Protein AF-A0A835LCP3-F1 (afdb_monomer_lite)

InterPro domains:
  IPR014721 Small ribosomal subunit protein uS5 domain 2-type fold, subgroup [G3DSA:3.30.230.10] (1-143)
  IPR015320 DNA topoisomerase VI, subunit B, transducer [PF09239] (5-138)
  IPR020568 Ribosomal protein uS5 domain 2-type superfamily [SSF54211] (10-140)

Structure (mmCIF, N/CA/C/O backbone):
data_AF-A0A835LCP3-F1
#
_entry.id   AF-A0A835LCP3-F1
#
loop_
_atom_site.group_PDB
_atom_site.id
_atom_site.type_symbol
_atom_site.label_atom_id
_atom_site.label_alt_id
_atom_site.label_comp_id
_atom_site.label_asym_id
_atom_site.label_entity_id
_atom_site.label_seq_id
_atom_site.pdbx_PDB_ins_code
_atom_site.Cartn_x
_atom_site.Cartn_y
_atom_site.Cartn_z
_atom_site.occupancy
_atom_site.B_iso_or_equiv
_atom_site.auth_seq_id
_atom_site.auth_comp_id
_atom_site.auth_asym_id
_atom_site.auth_atom_id
_atom_site.pdbx_PDB_model_num
ATOM 1 N N . THR A 1 1 ? 14.117 10.029 5.534 1.00 59.91 1 THR A N 1
ATOM 2 C CA . THR A 1 1 ? 14.459 9.315 4.282 1.00 59.91 1 THR A CA 1
ATOM 3 C C . THR A 1 1 ? 13.462 9.712 3.202 1.00 59.91 1 THR A C 1
ATOM 5 O O . THR A 1 1 ? 12.591 10.534 3.467 1.00 59.91 1 THR A O 1
ATOM 8 N N . SER A 1 2 ? 13.597 9.227 1.967 1.00 71.44 2 SER A N 1
ATOM 9 C CA . SER A 1 2 ? 12.604 9.475 0.909 1.00 71.44 2 SER A CA 1
ATOM 10 C C . SER A 1 2 ? 11.245 8.819 1.202 1.00 71.44 2 SER A C 1
ATOM 12 O O . SER A 1 2 ? 10.217 9.367 0.808 1.00 71.44 2 SER A O 1
ATOM 14 N N . GLU A 1 3 ? 11.229 7.728 1.974 1.00 77.44 3 GLU A N 1
ATOM 15 C CA . GLU A 1 3 ? 10.012 7.110 2.525 1.00 77.44 3 GLU A CA 1
ATOM 16 C C . GLU A 1 3 ? 9.246 8.074 3.434 1.00 77.44 3 GLU A C 1
ATOM 18 O O . GLU A 1 3 ? 8.051 8.278 3.232 1.00 77.44 3 GLU A O 1
ATOM 23 N N . ASP A 1 4 ? 9.937 8.742 4.367 1.00 79.75 4 ASP A N 1
ATOM 24 C CA . ASP A 1 4 ? 9.313 9.717 5.275 1.00 79.75 4 ASP A CA 1
ATOM 25 C C . ASP A 1 4 ? 8.619 10.847 4.509 1.00 79.75 4 ASP A C 1
ATOM 27 O O . ASP A 1 4 ? 7.531 11.285 4.883 1.00 79.75 4 ASP A O 1
ATOM 31 N N . TYR A 1 5 ? 9.228 11.306 3.409 1.00 83.69 5 TYR A N 1
ATOM 32 C CA . TYR A 1 5 ? 8.633 12.330 2.554 1.00 83.69 5 TYR A CA 1
ATOM 33 C C . TYR A 1 5 ? 7.357 11.822 1.872 1.00 83.69 5 TYR A C 1
ATOM 35 O O . TYR A 1 5 ? 6.339 12.515 1.890 1.00 83.69 5 TYR A O 1
ATOM 43 N N . LEU A 1 6 ? 7.377 10.607 1.312 1.00 84.06 6 LEU A N 1
ATOM 44 C CA . LEU A 1 6 ? 6.191 10.009 0.693 1.00 84.06 6 LEU A CA 1
ATOM 45 C C . LEU A 1 6 ? 5.066 9.821 1.721 1.00 84.06 6 LEU A C 1
ATOM 47 O O . LEU A 1 6 ? 3.926 10.215 1.466 1.00 84.06 6 LEU A O 1
ATOM 51 N N . CYS A 1 7 ? 5.396 9.302 2.905 1.00 85.44 7 CYS A N 1
ATOM 52 C CA . CYS A 1 7 ? 4.466 9.183 4.024 1.00 85.44 7 CYS A CA 1
ATOM 53 C C . CYS A 1 7 ? 3.864 10.536 4.415 1.00 85.44 7 CYS A C 1
ATOM 55 O O . CYS A 1 7 ? 2.648 10.642 4.596 1.00 85.44 7 CYS A O 1
ATOM 57 N N . GLN A 1 8 ? 4.690 11.580 4.518 1.00 86.31 8 GLN A N 1
ATOM 58 C CA . GLN A 1 8 ? 4.252 12.924 4.885 1.00 86.31 8 GLN A CA 1
ATOM 59 C C . GLN A 1 8 ? 3.291 13.512 3.848 1.00 86.31 8 GLN A C 1
ATOM 61 O O . GLN A 1 8 ? 2.229 14.012 4.218 1.00 86.31 8 GLN A O 1
ATOM 66 N N . VAL A 1 9 ? 3.627 13.418 2.559 1.00 87.00 9 VAL A N 1
ATOM 67 C CA . VAL A 1 9 ? 2.775 13.916 1.469 1.00 87.00 9 VAL A CA 1
ATOM 68 C C . VAL A 1 9 ? 1.425 13.202 1.473 1.00 87.00 9 VAL A C 1
ATOM 70 O O . VAL A 1 9 ? 0.384 13.856 1.498 1.00 87.00 9 VAL A O 1
ATOM 73 N N . LEU A 1 10 ? 1.419 11.866 1.529 1.00 87.06 10 LEU A N 1
ATOM 74 C CA . LEU A 1 10 ? 0.176 11.089 1.554 1.00 87.06 10 LEU A CA 1
ATOM 75 C C . LEU A 1 10 ? -0.672 11.395 2.795 1.00 87.06 10 LEU A C 1
ATOM 77 O O . LEU A 1 10 ? -1.897 11.494 2.700 1.00 87.06 10 LEU A O 1
ATOM 81 N N . SER A 1 11 ? -0.030 11.591 3.948 1.00 87.69 11 SER A N 1
ATOM 82 C CA . SER A 1 11 ? -0.716 11.941 5.195 1.00 87.69 11 SER A CA 1
ATOM 83 C C . SER A 1 11 ? -1.393 13.310 5.119 1.00 87.69 11 SER A C 1
ATOM 85 O O . SER A 1 11 ? -2.524 13.463 5.582 1.00 87.69 11 SER A O 1
ATOM 87 N N . LEU A 1 12 ? -0.725 14.301 4.523 1.00 87.81 12 LEU A N 1
ATOM 88 C CA . LEU A 1 12 ? -1.243 15.666 4.405 1.00 87.81 12 LEU A CA 1
ATOM 89 C C . LEU A 1 12 ? -2.387 15.766 3.393 1.00 87.81 12 LEU A C 1
ATOM 91 O O . LEU A 1 12 ? -3.430 16.346 3.709 1.00 87.81 12 LEU A O 1
ATOM 95 N N . GLU A 1 13 ? -2.198 15.180 2.212 1.00 87.69 13 GLU A N 1
ATOM 96 C CA . GLU A 1 13 ? -3.136 15.296 1.093 1.00 87.69 13 GLU A CA 1
ATOM 97 C C . GLU A 1 13 ? -4.385 14.435 1.291 1.00 87.69 13 GLU A C 1
ATOM 99 O O . GLU A 1 13 ? -5.507 14.872 1.034 1.00 87.69 13 GLU A O 1
ATOM 104 N N . LEU A 1 14 ? -4.212 13.199 1.770 1.00 87.38 14 LEU A N 1
ATOM 105 C CA . LEU A 1 14 ? -5.294 12.213 1.786 1.00 87.38 14 LEU A CA 1
ATOM 106 C C . LEU A 1 14 ? -5.905 12.020 3.179 1.00 87.38 14 LEU A C 1
ATOM 108 O O . LEU A 1 14 ? -7.047 11.569 3.286 1.00 87.38 14 LEU A O 1
ATOM 112 N N . ARG A 1 15 ?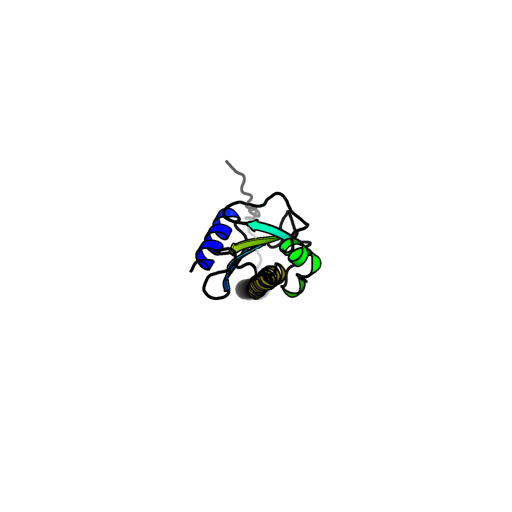 -5.165 12.358 4.243 1.00 90.19 15 ARG A N 1
ATOM 113 C CA . ARG A 1 15 ? -5.559 12.155 5.651 1.00 90.19 15 ARG A CA 1
ATOM 114 C C . ARG A 1 15 ? -6.113 10.742 5.938 1.00 90.19 15 ARG A C 1
ATOM 116 O O . ARG A 1 15 ? -7.256 10.611 6.388 1.00 90.19 15 ARG A O 1
ATOM 123 N N . PRO A 1 16 ? -5.353 9.679 5.628 1.00 92.88 16 PRO A N 1
ATOM 124 C CA . PRO A 1 16 ? -5.703 8.308 5.983 1.00 92.88 16 PRO A CA 1
ATOM 125 C C . PRO A 1 16 ? -5.540 8.027 7.474 1.00 92.88 16 PRO A C 1
ATOM 127 O O . PRO A 1 16 ? -4.926 8.799 8.206 1.00 92.88 16 PRO A O 1
ATOM 130 N N . ASP A 1 17 ? -6.088 6.892 7.912 1.00 92.69 17 ASP A N 1
ATOM 131 C CA . ASP A 1 17 ? -5.872 6.398 9.273 1.00 92.69 17 ASP A CA 1
ATOM 132 C C . ASP A 1 17 ? -4.438 5.885 9.452 1.00 92.69 17 ASP A C 1
ATOM 134 O O . ASP A 1 17 ? -3.867 6.020 10.531 1.00 92.69 17 ASP A O 1
ATOM 138 N N . ILE A 1 18 ? -3.886 5.245 8.415 1.00 93.94 18 ILE A N 1
ATOM 139 C CA . ILE A 1 18 ? -2.541 4.659 8.406 1.00 93.94 18 ILE A CA 1
ATOM 140 C C . ILE A 1 18 ? -1.903 4.921 7.038 1.00 93.94 18 ILE A C 1
ATOM 142 O O . ILE A 1 18 ? -2.570 4.789 6.005 1.00 93.94 18 ILE A O 1
ATOM 146 N N . VAL A 1 19 ? -0.612 5.259 7.040 1.00 94.56 19 VAL A N 1
ATOM 147 C CA . VAL A 1 19 ? 0.237 5.307 5.844 1.00 94.56 19 VAL A CA 1
ATOM 148 C C . VAL A 1 19 ? 1.432 4.397 6.047 1.00 94.56 19 VAL A C 1
ATOM 150 O O . VAL A 1 19 ? 2.053 4.437 7.105 1.00 94.56 19 VAL A O 1
ATOM 153 N N . THR A 1 20 ? 1.764 3.620 5.024 1.00 94.88 20 THR A N 1
ATOM 154 C CA . THR A 1 20 ? 3.043 2.915 4.925 1.00 94.88 20 THR A CA 1
ATOM 155 C C . THR A 1 20 ? 3.705 3.263 3.599 1.00 94.88 20 THR A C 1
ATOM 157 O O . THR A 1 20 ? 3.028 3.595 2.622 1.00 94.88 20 THR A O 1
ATOM 160 N N . ALA A 1 21 ? 5.032 3.250 3.567 1.00 94.00 21 ALA A N 1
ATOM 161 C CA . ALA A 1 21 ? 5.802 3.535 2.368 1.00 94.00 21 ALA A CA 1
ATOM 162 C C . ALA A 1 21 ? 7.012 2.614 2.290 1.00 94.00 21 ALA A C 1
ATOM 164 O O . ALA A 1 21 ? 7.539 2.191 3.311 1.00 94.00 21 ALA A O 1
ATOM 165 N N . PHE A 1 22 ? 7.434 2.343 1.065 1.00 92.81 22 PHE A N 1
ATOM 166 C CA . PHE A 1 22 ? 8.608 1.560 0.730 1.00 92.81 22 PHE A CA 1
ATOM 167 C C . PHE A 1 22 ? 9.367 2.290 -0.375 1.00 92.81 22 PHE A C 1
ATOM 169 O O . PHE A 1 22 ? 8.783 2.636 -1.407 1.00 92.81 22 PHE A O 1
ATOM 176 N N . ASP A 1 23 ? 10.657 2.524 -0.174 1.00 90.44 23 ASP A N 1
ATOM 177 C CA . ASP A 1 23 ? 11.558 3.079 -1.180 1.00 90.44 23 ASP A CA 1
ATOM 178 C C . ASP A 1 23 ? 12.782 2.178 -1.309 1.00 90.44 23 ASP A C 1
ATOM 180 O O . ASP A 1 23 ? 13.558 1.999 -0.368 1.00 90.44 23 ASP A O 1
ATOM 184 N N . ALA A 1 24 ? 12.967 1.610 -2.496 1.00 88.12 24 ALA A N 1
ATOM 185 C CA . ALA A 1 24 ? 14.122 0.781 -2.770 1.00 88.12 24 ALA A CA 1
ATOM 186 C C . ALA A 1 24 ? 14.677 1.006 -4.168 1.00 88.12 24 ALA A C 1
ATOM 188 O O . ALA A 1 24 ? 13.964 1.156 -5.164 1.00 88.12 24 ALA A O 1
ATOM 189 N N . ARG A 1 25 ? 16.003 0.908 -4.242 1.00 85.19 25 ARG A N 1
ATOM 190 C CA . ARG A 1 25 ? 16.748 0.857 -5.496 1.00 85.19 25 ARG A CA 1
ATOM 191 C C . ARG A 1 25 ? 17.138 -0.576 -5.805 1.00 85.19 25 ARG A C 1
ATOM 193 O O . ARG A 1 25 ? 17.519 -1.334 -4.914 1.00 85.19 25 ARG A O 1
ATOM 200 N N . HIS A 1 26 ? 17.058 -0.942 -7.074 1.00 72.75 26 HIS A N 1
ATOM 201 C CA . HIS A 1 26 ? 17.421 -2.263 -7.553 1.00 72.75 26 HIS A CA 1
ATOM 202 C C . HIS A 1 26 ? 18.653 -2.180 -8.464 1.00 72.75 26 HIS A C 1
ATOM 204 O O . HIS A 1 26 ? 18.584 -1.601 -9.545 1.00 72.75 26 HIS A O 1
ATOM 210 N N . GLY A 1 27 ? 19.767 -2.790 -8.042 1.00 69.88 27 GLY A N 1
ATOM 211 C CA . GLY A 1 27 ? 21.059 -2.712 -8.742 1.00 69.88 27 GLY A CA 1
ATOM 212 C C . GLY A 1 27 ? 21.817 -1.401 -8.485 1.00 69.88 27 GLY A C 1
ATOM 213 O O . GLY A 1 27 ? 21.523 -0.695 -7.521 1.00 69.88 27 GLY A O 1
ATOM 214 N N . ASP A 1 28 ? 22.764 -1.065 -9.365 1.00 61.69 28 ASP A N 1
ATOM 215 C CA . ASP A 1 28 ? 23.660 0.104 -9.258 1.00 61.69 28 ASP A CA 1
ATOM 216 C C . ASP A 1 28 ? 22.999 1.438 -9.688 1.00 61.69 28 ASP A C 1
ATOM 218 O O . ASP A 1 28 ? 23.644 2.301 -10.276 1.00 61.69 28 ASP A O 1
ATOM 222 N N . ASN A 1 29 ? 21.732 1.650 -9.298 1.00 63.72 29 ASN A N 1
ATOM 223 C CA . ASN A 1 29 ? 20.878 2.835 -9.535 1.00 63.72 29 ASN A CA 1
ATOM 224 C C . ASN A 1 29 ? 20.018 2.870 -10.815 1.00 63.72 29 ASN A C 1
ATOM 226 O O . ASN A 1 29 ? 19.366 3.886 -11.053 1.00 63.72 29 ASN A O 1
ATOM 230 N N . ASP A 1 30 ? 19.914 1.774 -11.565 1.00 74.25 30 ASP A N 1
ATOM 231 C CA . ASP A 1 30 ? 19.142 1.758 -12.823 1.00 74.25 30 ASP A CA 1
ATOM 232 C C . ASP A 1 30 ? 17.622 1.701 -12.615 1.00 74.25 30 ASP A C 1
ATOM 234 O O . ASP A 1 30 ? 16.863 2.051 -13.509 1.00 74.25 30 ASP A O 1
ATOM 238 N N . LEU A 1 31 ? 17.135 1.273 -11.446 1.00 79.31 31 LEU A N 1
ATOM 239 C CA . LEU A 1 31 ? 15.701 1.219 -11.156 1.00 79.31 31 LEU A CA 1
ATOM 240 C C . LEU A 1 31 ? 15.423 1.658 -9.720 1.00 79.31 31 LEU A C 1
ATOM 242 O O . LEU A 1 31 ? 15.874 1.023 -8.766 1.00 79.31 31 LEU A O 1
ATOM 246 N N . ASN A 1 32 ? 14.640 2.721 -9.575 1.00 86.19 32 ASN A N 1
ATOM 247 C CA . ASN A 1 32 ? 14.120 3.199 -8.302 1.00 86.19 32 ASN A CA 1
ATOM 248 C C . ASN A 1 32 ? 12.613 2.927 -8.218 1.00 86.19 32 ASN A C 1
ATOM 250 O O . ASN A 1 32 ? 11.868 3.244 -9.148 1.00 86.19 32 ASN A O 1
ATOM 254 N N . LEU A 1 33 ? 12.173 2.347 -7.106 1.00 87.94 33 LEU A N 1
ATOM 255 C CA . LEU A 1 33 ? 10.781 2.057 -6.818 1.00 87.94 33 LEU A CA 1
ATOM 256 C C . LEU A 1 33 ? 10.364 2.746 -5.524 1.00 87.94 33 LEU A C 1
ATOM 258 O O . LEU A 1 33 ? 10.916 2.479 -4.464 1.00 87.94 33 LEU A O 1
ATOM 262 N N . GLN A 1 34 ? 9.311 3.545 -5.623 1.00 91.00 34 GLN A N 1
ATOM 263 C CA . GLN A 1 34 ? 8.592 4.099 -4.489 1.00 91.00 34 GLN A CA 1
ATOM 264 C C . GLN A 1 34 ? 7.175 3.539 -4.486 1.00 91.00 34 GLN A C 1
ATOM 266 O O . GLN A 1 34 ? 6.440 3.677 -5.469 1.00 91.00 34 GLN A O 1
ATOM 271 N N . VAL A 1 35 ? 6.793 2.910 -3.382 1.00 92.12 35 VAL A N 1
ATOM 272 C CA . VAL A 1 35 ? 5.436 2.433 -3.134 1.00 92.12 35 VAL A CA 1
ATOM 273 C C . VAL A 1 35 ? 4.902 3.124 -1.890 1.00 92.12 35 VAL A C 1
ATOM 275 O O . VAL A 1 35 ? 5.579 3.197 -0.873 1.00 92.12 35 VAL A O 1
ATOM 278 N N . GLY A 1 36 ? 3.688 3.651 -1.971 1.00 93.25 36 GLY A N 1
ATOM 279 C CA . GLY A 1 36 ? 2.960 4.204 -0.838 1.00 93.25 36 GLY A CA 1
ATOM 280 C C . GLY A 1 36 ? 1.611 3.519 -0.703 1.00 93.25 36 GLY A C 1
ATOM 281 O O . GLY A 1 36 ? 0.935 3.265 -1.698 1.00 93.25 36 GLY A O 1
ATOM 282 N N . LEU A 1 37 ? 1.197 3.236 0.522 1.00 94.81 37 LEU A N 1
ATOM 283 C CA . LEU A 1 37 ? -0.099 2.657 0.827 1.00 94.81 37 LEU A CA 1
ATOM 284 C C . LEU A 1 37 ? -0.796 3.541 1.854 1.00 94.81 37 LEU A C 1
ATOM 286 O O . LEU A 1 37 ? -0.305 3.750 2.958 1.00 94.81 37 LEU A O 1
ATOM 290 N N . ALA A 1 38 ? -1.969 4.043 1.486 1.00 95.12 38 ALA A N 1
ATOM 291 C CA . ALA A 1 38 ? -2.850 4.792 2.370 1.00 95.12 38 ALA A CA 1
ATOM 292 C C . ALA A 1 38 ? -4.094 3.957 2.696 1.00 95.12 38 ALA A C 1
ATOM 294 O O . ALA A 1 38 ? -4.736 3.401 1.799 1.00 95.12 38 ALA A O 1
ATOM 295 N N . PHE A 1 39 ? -4.438 3.873 3.979 1.00 96.00 39 PHE A N 1
ATOM 296 C CA . PHE A 1 39 ? -5.513 3.023 4.482 1.00 96.00 39 PHE A CA 1
ATOM 297 C C . PHE A 1 39 ? -6.529 3.812 5.314 1.00 96.00 39 PHE A C 1
ATOM 299 O O . PHE A 1 39 ? -6.164 4.564 6.217 1.00 96.00 39 PHE A O 1
ATOM 306 N N . TRP A 1 40 ? -7.818 3.578 5.057 1.00 95.75 40 TRP A N 1
ATOM 307 C CA . TRP A 1 40 ? -8.930 4.082 5.864 1.00 95.75 40 TRP A CA 1
ATOM 308 C C . TRP A 1 40 ? -9.812 2.932 6.316 1.00 95.75 40 TRP A C 1
ATOM 310 O O . TRP A 1 40 ? -10.274 2.117 5.512 1.00 95.75 40 TRP A O 1
ATOM 320 N N . ARG A 1 41 ? -10.145 2.926 7.598 1.00 93.12 41 ARG A N 1
ATOM 321 C CA . ARG A 1 41 ? -11.081 1.982 8.185 1.00 93.12 41 ARG A CA 1
ATOM 322 C C . ARG A 1 41 ? -12.503 2.518 8.076 1.00 93.12 41 ARG A C 1
ATOM 324 O O . ARG A 1 41 ? -12.766 3.650 8.469 1.00 93.12 41 ARG A O 1
ATOM 331 N N . LYS A 1 42 ? -13.453 1.681 7.643 1.00 91.69 42 LYS A N 1
ATOM 332 C CA . LYS A 1 42 ? -14.876 2.073 7.495 1.00 91.69 42 LYS A CA 1
ATOM 333 C C . LYS A 1 42 ? -15.068 3.308 6.593 1.00 91.69 42 LYS A C 1
ATOM 335 O O . LYS A 1 42 ? -15.722 4.279 6.977 1.00 91.69 42 LYS A O 1
ATOM 340 N N . SER A 1 43 ? -14.485 3.269 5.401 1.00 91.25 43 SER A N 1
ATOM 341 C CA . SER A 1 43 ? -14.617 4.328 4.397 1.00 91.25 43 SER A CA 1
ATOM 342 C C . SER A 1 43 ? -16.023 4.358 3.788 1.00 91.25 43 SER A C 1
ATOM 344 O O . SER A 1 43 ? -16.680 3.326 3.662 1.00 91.25 43 SER A O 1
ATOM 346 N N . ARG A 1 44 ? -16.473 5.544 3.355 1.00 89.44 44 ARG A N 1
ATOM 347 C CA . ARG A 1 44 ? -17.705 5.706 2.552 1.00 89.44 44 ARG A CA 1
ATOM 348 C C . ARG A 1 44 ? -17.551 5.184 1.123 1.00 89.44 44 ARG A C 1
ATOM 350 O O . ARG A 1 44 ? -18.538 4.835 0.491 1.00 89.44 44 ARG A O 1
ATOM 357 N N . GLU A 1 45 ? -16.313 5.121 0.648 1.00 91.94 45 GLU A N 1
ATOM 358 C CA . GLU A 1 45 ? -15.923 4.534 -0.631 1.00 91.94 45 GLU A CA 1
ATOM 359 C C . GLU A 1 45 ? -14.958 3.380 -0.337 1.00 91.94 45 GLU A C 1
ATOM 361 O O . GLU A 1 45 ? -13.740 3.587 -0.371 1.00 91.94 45 GLU A O 1
ATOM 366 N N . PRO A 1 46 ? -15.466 2.212 0.090 1.00 93.12 46 PRO A N 1
ATOM 367 C CA . PRO A 1 46 ? -14.631 1.046 0.337 1.00 93.12 46 PRO A CA 1
ATOM 368 C C . PRO A 1 46 ? -14.091 0.483 -0.982 1.00 93.12 46 PRO A C 1
ATOM 370 O O . PRO A 1 46 ? -14.651 0.724 -2.054 1.00 93.12 46 PRO A O 1
ATOM 373 N N . GLY A 1 47 ? -12.998 -0.266 -0.899 1.00 92.62 47 GLY A N 1
ATOM 374 C CA . GLY A 1 47 ? -12.350 -0.864 -2.061 1.00 92.62 47 GLY A CA 1
ATOM 375 C C . GLY A 1 47 ? -10.858 -0.565 -2.140 1.00 92.62 47 GLY A C 1
ATOM 376 O O . GLY A 1 47 ? -10.285 0.131 -1.301 1.00 92.62 47 GLY A O 1
ATOM 377 N N . VAL A 1 48 ? -10.231 -1.098 -3.182 1.00 92.31 48 VAL A N 1
ATOM 378 C CA . VAL A 1 48 ? -8.808 -0.907 -3.472 1.00 92.31 48 VAL A CA 1
ATOM 379 C C . VAL A 1 48 ? -8.686 -0.039 -4.717 1.00 92.31 48 VAL A C 1
ATOM 381 O O . VAL A 1 48 ? -9.300 -0.336 -5.740 1.00 92.31 48 VAL A O 1
ATOM 384 N N . LYS A 1 49 ? -7.900 1.032 -4.619 1.00 90.12 49 LYS A N 1
ATOM 385 C CA . LYS A 1 49 ? -7.536 1.915 -5.730 1.00 90.12 49 LYS A CA 1
ATOM 386 C C . LYS A 1 49 ? -6.021 1.929 -5.887 1.00 90.12 49 LYS A C 1
ATOM 388 O O . LYS A 1 49 ? -5.294 1.858 -4.899 1.00 90.12 49 LYS A O 1
ATOM 393 N N . THR A 1 50 ? -5.557 2.040 -7.116 1.00 87.62 50 THR A N 1
ATOM 394 C CA . THR A 1 50 ? -4.142 2.027 -7.492 1.00 87.62 50 THR A CA 1
ATOM 395 C C . THR A 1 50 ? -3.855 3.251 -8.351 1.00 87.62 50 THR A C 1
ATOM 397 O O . THR A 1 50 ? -4.600 3.567 -9.271 1.00 87.62 50 THR A O 1
ATOM 400 N N . PHE A 1 51 ? -2.777 3.955 -8.030 1.00 84.12 51 PHE A N 1
ATOM 401 C CA . PHE A 1 51 ? -2.320 5.159 -8.705 1.00 84.12 51 PHE A CA 1
ATOM 402 C C . PHE A 1 51 ? -0.888 4.932 -9.164 1.00 84.12 51 PHE A C 1
ATOM 404 O O . PHE A 1 51 ? 0.010 4.714 -8.347 1.00 84.12 51 PHE A O 1
ATOM 411 N N . ARG A 1 52 ? -0.668 4.989 -10.476 1.00 78.06 52 ARG A N 1
ATOM 412 C CA . ARG A 1 52 ? 0.657 4.822 -11.066 1.00 78.06 52 ARG A CA 1
ATOM 413 C C . ARG A 1 52 ? 1.218 6.165 -11.515 1.00 78.06 52 ARG A C 1
ATOM 415 O O . ARG A 1 52 ? 0.566 6.923 -12.233 1.00 78.06 52 ARG A O 1
ATOM 422 N N . LEU A 1 53 ? 2.455 6.425 -11.119 1.00 69.12 53 LEU A N 1
ATOM 423 C CA . LEU A 1 53 ? 3.241 7.578 -11.538 1.00 69.12 53 LEU A CA 1
ATOM 424 C C . LEU A 1 53 ? 4.411 7.058 -12.381 1.00 69.12 53 LEU A C 1
ATOM 426 O O . LEU A 1 53 ? 5.317 6.417 -11.853 1.00 69.12 53 LEU A O 1
ATOM 430 N N . LEU A 1 54 ? 4.392 7.325 -13.687 1.00 64.31 54 LEU A N 1
ATOM 431 C CA . LEU A 1 54 ? 5.574 7.174 -14.543 1.00 64.31 54 LEU A CA 1
ATOM 432 C C . LEU A 1 54 ? 6.149 8.568 -14.774 1.00 64.31 54 LEU A C 1
ATOM 434 O O . LEU A 1 54 ? 5.392 9.488 -15.065 1.00 64.31 54 LEU A O 1
ATOM 438 N N . GLU A 1 55 ? 7.462 8.724 -14.595 1.00 62.41 55 GLU A N 1
ATOM 439 C CA . GLU A 1 55 ? 8.224 9.935 -14.948 1.00 62.41 55 GLU A CA 1
ATOM 440 C C . GLU A 1 55 ? 7.451 11.250 -14.739 1.00 62.41 55 GLU A C 1
ATOM 442 O O . GLU A 1 55 ? 6.992 11.910 -15.669 1.00 62.41 55 GLU A O 1
ATOM 447 N N . THR A 1 56 ? 7.260 11.623 -13.471 1.00 58.88 56 THR A N 1
ATOM 448 C CA . THR A 1 56 ? 6.579 12.858 -13.018 1.00 58.88 56 THR A CA 1
ATOM 449 C C . THR A 1 56 ? 5.133 13.084 -13.494 1.00 58.88 56 THR A C 1
ATOM 451 O O . THR A 1 56 ? 4.514 14.051 -13.057 1.00 58.88 56 THR A O 1
ATOM 454 N N . SER A 1 57 ? 4.551 12.187 -14.294 1.00 53.28 57 SER A N 1
ATOM 455 C CA . SER A 1 57 ? 3.201 12.315 -14.844 1.00 53.28 57 SER A CA 1
ATOM 456 C C . SER A 1 57 ? 2.250 11.278 -14.226 1.00 53.28 57 SER A C 1
ATOM 458 O O . SER A 1 57 ? 2.528 10.075 -14.271 1.00 53.28 57 SER A O 1
ATOM 460 N N . PRO A 1 58 ? 1.110 11.698 -13.648 1.00 58.50 58 PRO A N 1
ATOM 461 C CA . PRO A 1 58 ? 0.069 10.778 -13.204 1.00 58.50 58 PRO A CA 1
ATOM 462 C C . PRO A 1 58 ? -0.541 10.060 -14.408 1.00 58.50 58 PRO A C 1
ATOM 464 O O . PRO A 1 58 ? -1.148 10.689 -15.276 1.00 58.50 58 PRO A O 1
ATOM 467 N N . LEU A 1 59 ? -0.410 8.736 -14.468 1.00 56.16 59 LEU A N 1
ATOM 468 C CA . LEU A 1 59 ? -1.106 7.943 -15.474 1.00 56.16 59 LEU A CA 1
ATOM 469 C C . LEU A 1 59 ? -2.509 7.623 -14.966 1.00 56.16 59 LEU A C 1
ATOM 471 O O . LEU A 1 59 ? -2.787 6.517 -14.521 1.00 56.16 59 LEU A O 1
ATOM 475 N N . CYS A 1 60 ? -3.395 8.614 -15.036 1.00 50.44 60 CYS A N 1
ATOM 476 C CA . CYS A 1 60 ? -4.796 8.482 -14.627 1.00 50.44 60 CYS A CA 1
ATOM 477 C C . CYS A 1 60 ? -5.680 7.741 -15.654 1.00 50.44 60 CYS A C 1
ATOM 479 O O . CYS A 1 60 ? -6.886 7.661 -15.459 1.00 50.44 60 CYS A O 1
ATOM 481 N N . TYR A 1 61 ? -5.125 7.252 -16.772 1.00 44.34 61 TYR A N 1
ATOM 482 C CA . TYR A 1 61 ? -5.919 6.836 -17.941 1.00 44.34 61 TYR A CA 1
ATOM 483 C C . TYR A 1 61 ? -5.982 5.321 -18.205 1.00 44.34 61 TYR A C 1
ATOM 485 O O . TYR A 1 61 ? -6.759 4.903 -19.058 1.00 44.34 61 TYR A O 1
ATOM 493 N N . GLU A 1 62 ? -5.228 4.489 -17.480 1.00 51.06 62 GLU A N 1
ATOM 494 C CA . GLU A 1 62 ? -5.248 3.020 -17.641 1.00 51.06 62 GLU A CA 1
ATOM 495 C C . GLU A 1 62 ? -5.695 2.290 -16.363 1.00 51.06 62 GLU A C 1
ATOM 497 O O . GLU A 1 62 ? -5.188 1.217 -16.044 1.00 51.06 62 GLU A O 1
ATOM 502 N N . GLU A 1 63 ? -6.632 2.864 -15.603 1.00 56.66 63 GLU A N 1
ATOM 503 C CA . GLU A 1 63 ? -7.164 2.212 -14.401 1.00 56.66 63 GLU A CA 1
ATOM 504 C C . GLU A 1 63 ? -7.774 0.838 -14.756 1.00 56.66 63 GLU A C 1
ATOM 506 O O . GLU A 1 63 ? -8.777 0.750 -15.466 1.00 56.66 63 GLU A O 1
ATOM 511 N N . GLY A 1 64 ? -7.172 -0.254 -14.264 1.00 60.75 64 GLY A N 1
ATOM 512 C CA . GLY A 1 64 ? -7.778 -1.594 -14.294 1.00 60.75 64 GLY A CA 1
ATOM 513 C C . GLY A 1 64 ? -7.057 -2.666 -15.117 1.00 60.75 64 GLY A C 1
ATOM 514 O O . GLY A 1 64 ? -7.342 -3.851 -14.919 1.00 60.75 64 GLY A O 1
ATOM 515 N N . ALA A 1 65 ? -6.129 -2.298 -16.004 1.00 64.31 65 ALA A N 1
ATOM 516 C CA . ALA A 1 65 ? -5.420 -3.248 -16.879 1.00 64.31 65 ALA A CA 1
ATOM 517 C C . ALA A 1 65 ? -3.905 -3.334 -16.622 1.00 64.31 65 ALA A C 1
ATOM 519 O O . ALA A 1 65 ? -3.238 -4.232 -17.141 1.00 64.31 65 ALA A O 1
ATOM 520 N N . ASP A 1 66 ? -3.362 -2.426 -15.819 1.00 74.31 66 ASP A N 1
ATOM 521 C CA . ASP A 1 66 ? -1.962 -2.403 -15.419 1.00 74.31 66 ASP A CA 1
ATOM 522 C C . ASP A 1 66 ? -1.626 -3.531 -14.425 1.00 74.31 66 ASP A C 1
ATOM 524 O O . ASP A 1 66 ? -2.486 -4.099 -13.739 1.00 74.31 66 ASP A O 1
ATOM 528 N N . ALA A 1 67 ? -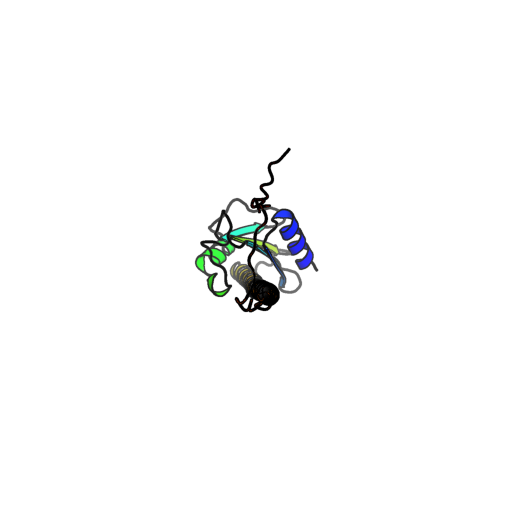0.346 -3.909 -14.385 1.00 76.25 67 ALA A N 1
ATOM 529 C CA . ALA A 1 67 ? 0.119 -5.071 -13.631 1.00 76.25 67 ALA A CA 1
ATOM 530 C C . ALA A 1 67 ? -0.079 -4.886 -12.120 1.00 76.25 67 ALA A C 1
ATOM 532 O O . ALA A 1 67 ? -0.335 -5.859 -11.408 1.00 76.25 67 ALA A O 1
ATOM 533 N N . GLU A 1 68 ? 0.018 -3.646 -11.656 1.00 82.62 68 GLU A N 1
ATOM 534 C CA . GLU A 1 68 ? -0.142 -3.204 -10.281 1.00 82.62 68 GLU A CA 1
ATOM 535 C C . GLU A 1 68 ? -1.601 -3.316 -9.850 1.00 82.62 68 GLU A C 1
ATOM 537 O O . GLU A 1 68 ? -1.889 -3.974 -8.850 1.00 82.62 68 GLU A O 1
ATOM 542 N N . THR A 1 69 ? -2.534 -2.782 -10.644 1.00 83.69 69 THR A N 1
ATOM 543 C CA . THR A 1 69 ? -3.973 -2.938 -10.395 1.00 83.69 69 THR A CA 1
ATOM 544 C C . THR A 1 69 ? -4.412 -4.398 -10.435 1.00 83.69 69 THR A C 1
ATOM 546 O O . THR A 1 69 ? -5.125 -4.856 -9.542 1.00 83.69 69 THR A O 1
ATOM 549 N N . ILE A 1 70 ? -3.952 -5.179 -11.418 1.00 85.81 70 ILE A N 1
ATOM 550 C CA . ILE A 1 70 ? -4.259 -6.615 -11.486 1.00 85.81 70 ILE A CA 1
ATOM 551 C C . ILE A 1 70 ? -3.705 -7.346 -10.260 1.00 85.81 70 ILE A C 1
ATOM 553 O O . ILE A 1 70 ? -4.389 -8.204 -9.700 1.00 85.81 70 ILE A O 1
ATOM 557 N N . PHE A 1 71 ? -2.484 -7.024 -9.833 1.00 88.75 71 PHE A N 1
ATOM 558 C CA . PHE A 1 71 ? -1.884 -7.620 -8.645 1.00 88.75 71 PHE A CA 1
ATOM 559 C C . PHE A 1 71 ? -2.690 -7.281 -7.388 1.00 88.75 71 PHE A C 1
ATOM 561 O O . PHE A 1 71 ? -3.127 -8.190 -6.680 1.00 88.75 71 PHE A O 1
ATOM 568 N N . ALA A 1 72 ? -2.961 -5.995 -7.168 1.00 88.25 72 ALA A N 1
ATOM 569 C CA . ALA A 1 72 ? -3.691 -5.498 -6.011 1.00 88.25 72 ALA A CA 1
ATOM 570 C C . ALA A 1 72 ? -5.124 -6.046 -5.934 1.00 88.25 72 ALA A C 1
ATOM 572 O O . ALA A 1 72 ? -5.592 -6.379 -4.851 1.00 88.25 72 ALA A O 1
ATOM 573 N N . LEU A 1 73 ? -5.820 -6.180 -7.067 1.00 88.62 73 LEU A N 1
ATOM 574 C CA . LEU A 1 73 ? -7.211 -6.641 -7.089 1.00 88.62 73 LEU A CA 1
ATOM 575 C C . LEU A 1 73 ? -7.365 -8.164 -7.142 1.00 88.62 73 LEU A C 1
ATOM 577 O O . LEU A 1 73 ? -8.340 -8.682 -6.604 1.00 88.62 73 LEU A O 1
ATOM 581 N N . LYS A 1 74 ? -6.463 -8.885 -7.823 1.00 88.31 74 LYS A N 1
ATOM 582 C CA . LYS A 1 74 ? -6.647 -10.322 -8.113 1.00 88.31 74 LYS A CA 1
ATOM 583 C C . LYS A 1 74 ? -5.659 -11.250 -7.414 1.00 88.31 74 LYS A C 1
ATOM 585 O O . LYS A 1 74 ? -5.943 -12.440 -7.337 1.00 88.31 74 LYS A O 1
ATOM 590 N N . GLN A 1 75 ? -4.495 -10.762 -6.982 1.00 90.44 75 GLN A N 1
ATOM 591 C CA . GLN A 1 75 ? -3.439 -11.613 -6.408 1.00 90.44 75 GLN A CA 1
ATOM 592 C C . GLN A 1 75 ? -3.229 -11.378 -4.911 1.00 90.44 75 GLN A C 1
ATOM 594 O O . GLN A 1 75 ? -2.800 -12.298 -4.220 1.00 90.44 75 GLN A O 1
ATOM 599 N N . ILE A 1 76 ? -3.546 -10.187 -4.400 1.00 93.06 76 ILE A N 1
ATOM 600 C CA . ILE A 1 76 ? -3.466 -9.903 -2.967 1.00 93.06 76 ILE A CA 1
ATOM 601 C C . ILE A 1 76 ? -4.737 -10.381 -2.269 1.00 93.06 76 ILE A C 1
ATOM 603 O O . ILE A 1 76 ? -5.841 -9.919 -2.559 1.00 93.06 76 ILE A O 1
ATOM 607 N N . ASN A 1 77 ? -4.562 -11.262 -1.287 1.00 94.56 77 ASN A N 1
ATOM 608 C CA . ASN A 1 77 ? -5.603 -11.566 -0.319 1.00 94.56 77 ASN A CA 1
ATOM 609 C C . ASN A 1 77 ? -5.556 -10.551 0.834 1.00 94.56 77 ASN A C 1
ATOM 611 O O . ASN A 1 77 ? -4.801 -10.694 1.793 1.00 94.56 77 ASN A O 1
ATOM 615 N N . TRP A 1 78 ? -6.366 -9.501 0.736 1.00 93.94 78 TRP A N 1
ATOM 616 C CA . TRP A 1 78 ? -6.397 -8.397 1.703 1.00 93.94 78 TRP A CA 1
ATOM 617 C C . TRP A 1 78 ? -6.772 -8.820 3.129 1.00 93.94 78 TRP A C 1
ATOM 619 O O . TRP A 1 78 ? -6.350 -8.182 4.099 1.00 93.94 78 TRP A O 1
ATOM 629 N N . GLU A 1 79 ? -7.510 -9.921 3.277 1.00 93.62 79 GLU A N 1
ATOM 630 C CA . GLU A 1 79 ? -7.891 -10.441 4.590 1.00 93.62 79 GLU A CA 1
ATOM 631 C C . GLU A 1 79 ? -6.668 -10.892 5.401 1.00 93.62 79 GLU A C 1
ATOM 633 O O . GLU A 1 79 ? -6.617 -10.659 6.614 1.00 93.62 79 GLU A O 1
ATOM 638 N N . ASP A 1 80 ? -5.628 -11.408 4.734 1.00 94.75 80 ASP A N 1
ATOM 639 C CA . ASP A 1 80 ? -4.371 -11.815 5.375 1.00 94.75 80 ASP A CA 1
ATOM 640 C C . ASP A 1 80 ? -3.641 -10.628 6.021 1.00 94.75 80 ASP A C 1
ATOM 642 O O . ASP A 1 80 ? -2.867 -10.802 6.971 1.00 94.75 80 ASP A O 1
ATOM 646 N N . TYR A 1 81 ? -3.932 -9.410 5.561 1.00 94.25 81 TYR A N 1
ATOM 647 C CA . TYR A 1 81 ? -3.390 -8.151 6.070 1.00 94.25 81 TYR A CA 1
ATOM 648 C C . TYR A 1 81 ? -4.357 -7.407 7.001 1.00 94.25 81 TYR A C 1
ATOM 650 O O . TYR A 1 81 ? -4.116 -6.257 7.356 1.00 94.25 81 TYR A O 1
ATOM 658 N N . ASN A 1 82 ? -5.414 -8.073 7.486 1.00 93.31 82 ASN A N 1
ATOM 659 C CA . ASN A 1 82 ? -6.461 -7.497 8.342 1.00 93.31 82 ASN A CA 1
ATOM 660 C C . ASN A 1 82 ? -7.297 -6.383 7.686 1.00 93.31 82 ASN A C 1
ATOM 662 O O . ASN A 1 82 ? -7.888 -5.570 8.409 1.00 93.31 82 ASN A O 1
ATOM 666 N N . VAL A 1 83 ? -7.378 -6.366 6.356 1.00 93.94 83 VAL A N 1
ATOM 667 C CA . VAL A 1 83 ? -8.148 -5.389 5.582 1.00 93.94 83 VAL A CA 1
ATOM 668 C C . VAL A 1 83 ? -9.434 -6.032 5.075 1.00 93.94 83 VAL A C 1
ATOM 670 O O . VAL A 1 83 ? -9.406 -7.087 4.448 1.00 93.94 83 VAL A O 1
ATOM 673 N N . ASN A 1 84 ? -10.576 -5.388 5.317 1.00 94.81 84 ASN A N 1
ATOM 674 C CA . ASN A 1 84 ? -11.852 -5.814 4.750 1.00 94.81 84 ASN A CA 1
ATOM 675 C C . ASN A 1 84 ? -12.221 -4.900 3.579 1.00 94.81 84 ASN A C 1
ATOM 677 O O . ASN A 1 84 ? -12.733 -3.808 3.794 1.00 94.81 84 ASN A O 1
ATOM 681 N N . VAL A 1 85 ? -12.026 -5.360 2.344 1.00 92.44 85 VAL A N 1
ATOM 682 C CA . VAL A 1 85 ? -12.219 -4.548 1.123 1.00 92.44 85 VAL A CA 1
ATOM 683 C C . VAL A 1 85 ? -13.655 -4.025 0.951 1.00 92.44 85 VAL A C 1
ATOM 685 O O . VAL A 1 85 ? -13.864 -3.018 0.289 1.00 92.44 85 VAL A O 1
ATOM 688 N N . GLN A 1 86 ? -14.653 -4.656 1.579 1.00 94.25 86 GLN A N 1
ATOM 689 C CA . GLN A 1 86 ? -16.052 -4.204 1.532 1.00 94.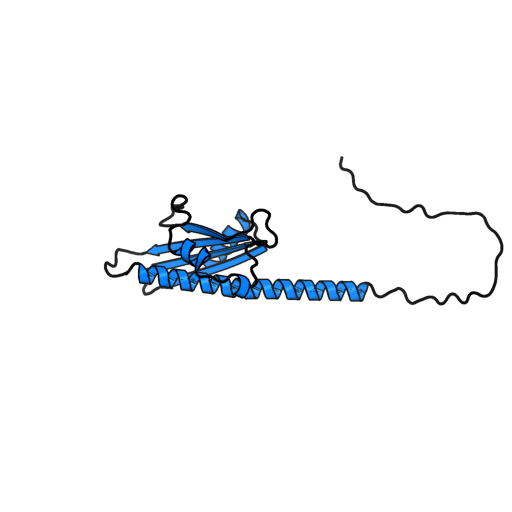25 86 GLN A CA 1
ATOM 690 C C . GLN A 1 86 ? -16.349 -3.043 2.492 1.00 94.25 86 GLN A C 1
ATOM 692 O O . GLN A 1 86 ? -17.412 -2.431 2.421 1.00 94.25 86 GLN A O 1
ATOM 697 N N . ARG A 1 87 ? -15.449 -2.759 3.440 1.00 94.62 87 ARG A N 1
ATOM 698 C CA . ARG A 1 87 ? -15.641 -1.736 4.484 1.00 94.62 87 ARG A CA 1
ATOM 699 C C . ARG A 1 87 ? -14.509 -0.724 4.532 1.00 94.62 87 ARG A C 1
ATOM 701 O O . ARG A 1 87 ? -14.728 0.431 4.878 1.00 94.62 87 ARG A O 1
ATOM 708 N N . ASP A 1 88 ? -13.307 -1.165 4.226 1.00 95.44 88 ASP A N 1
ATOM 709 C CA . ASP A 1 88 ? -12.090 -0.388 4.303 1.00 95.44 88 ASP A CA 1
ATOM 710 C C . ASP A 1 88 ? -11.705 0.100 2.906 1.00 95.44 88 ASP A C 1
ATOM 712 O O . ASP A 1 88 ? -12.070 -0.497 1.890 1.00 95.44 88 ASP A O 1
ATOM 716 N N . ARG A 1 89 ? -10.976 1.212 2.862 1.00 95.31 89 ARG A N 1
ATOM 717 C CA . ARG A 1 89 ? -10.414 1.762 1.631 1.00 95.31 89 ARG A CA 1
ATOM 718 C C . ARG A 1 89 ? -8.905 1.634 1.675 1.00 95.31 89 ARG A C 1
ATOM 720 O O . ARG A 1 89 ? -8.285 2.018 2.665 1.00 95.31 89 ARG A O 1
ATOM 727 N N . VAL A 1 90 ? -8.335 1.157 0.577 1.00 94.69 90 VAL A N 1
ATOM 728 C CA . VAL A 1 90 ? -6.893 1.126 0.340 1.00 94.69 90 VAL A CA 1
ATOM 729 C C . VAL A 1 90 ? -6.596 1.918 -0.922 1.00 94.69 90 VAL A C 1
ATOM 731 O O . VAL A 1 90 ? -7.239 1.713 -1.950 1.00 94.69 90 VAL A O 1
ATOM 734 N N . CYS A 1 91 ? -5.612 2.804 -0.852 1.00 92.75 91 CYS A N 1
ATOM 735 C CA . CYS A 1 91 ? -5.040 3.471 -2.013 1.00 92.75 91 CYS A CA 1
ATOM 736 C C . CYS A 1 91 ? -3.556 3.112 -2.100 1.00 92.75 91 CYS A C 1
ATOM 738 O O . CYS A 1 91 ? -2.800 3.395 -1.174 1.00 92.75 91 CYS A O 1
ATOM 740 N N . LEU A 1 92 ? -3.156 2.506 -3.209 1.00 91.94 92 LEU A N 1
ATOM 741 C CA . LEU A 1 92 ? -1.780 2.160 -3.538 1.00 91.94 92 LEU A CA 1
ATOM 742 C C . LEU A 1 92 ? -1.217 3.194 -4.509 1.00 91.94 92 LEU A C 1
ATOM 744 O O . LEU A 1 92 ? -1.857 3.512 -5.503 1.00 91.94 92 LEU A O 1
ATOM 748 N N . PHE A 1 93 ? -0.020 3.688 -4.239 1.00 90.75 93 PHE A N 1
ATOM 749 C CA . PHE A 1 93 ? 0.725 4.620 -5.074 1.00 90.75 93 PHE A CA 1
ATOM 750 C C . PHE A 1 93 ? 2.009 3.932 -5.495 1.00 90.75 93 PHE A C 1
ATOM 752 O O . PHE A 1 93 ? 2.779 3.524 -4.636 1.00 90.75 93 PHE A O 1
ATOM 759 N N . VAL A 1 94 ? 2.238 3.783 -6.795 1.00 88.56 94 VAL A N 1
ATOM 760 C CA . VAL A 1 94 ? 3.441 3.134 -7.319 1.00 88.56 94 VAL A CA 1
ATOM 761 C C . VAL A 1 94 ? 4.134 4.084 -8.276 1.00 88.56 94 VAL A C 1
ATOM 763 O O . VAL A 1 94 ? 3.554 4.520 -9.271 1.00 88.56 94 VAL A O 1
ATOM 766 N N . LYS A 1 95 ? 5.395 4.386 -7.983 1.00 86.38 95 LYS A N 1
ATOM 767 C CA . LYS A 1 95 ? 6.279 5.152 -8.849 1.00 86.38 95 LYS A CA 1
ATOM 768 C C . LYS A 1 95 ? 7.532 4.337 -9.116 1.00 86.38 95 LYS A C 1
ATOM 770 O O . LYS A 1 95 ? 8.354 4.145 -8.227 1.00 86.38 95 LYS A O 1
ATOM 775 N N . ALA A 1 96 ? 7.677 3.886 -10.354 1.00 81.25 96 ALA A N 1
ATOM 776 C CA . ALA A 1 96 ? 8.906 3.282 -10.844 1.00 81.25 96 ALA A CA 1
ATOM 777 C C . ALA A 1 96 ? 9.632 4.302 -11.728 1.00 81.25 96 ALA A C 1
ATOM 779 O O . ALA A 1 96 ? 9.013 4.968 -12.557 1.00 81.25 96 ALA A O 1
ATOM 780 N N . THR A 1 97 ? 10.932 4.475 -11.521 1.00 79.88 97 THR A N 1
ATOM 781 C CA . THR A 1 97 ? 11.789 5.344 -12.335 1.00 79.88 97 THR A CA 1
ATOM 782 C C . THR A 1 97 ? 12.999 4.533 -12.773 1.00 79.88 97 THR A C 1
ATOM 784 O O . THR A 1 97 ? 13.729 4.033 -11.921 1.00 79.88 97 THR A O 1
ATOM 787 N N . GLU A 1 98 ? 13.180 4.376 -14.082 1.00 72.44 98 GLU A N 1
ATOM 788 C CA . GLU A 1 98 ? 14.319 3.670 -14.675 1.00 72.44 98 GLU A CA 1
ATOM 789 C C . GLU A 1 98 ? 15.356 4.705 -15.137 1.00 72.44 98 GLU A C 1
ATOM 791 O O . GLU A 1 98 ? 15.011 5.684 -15.799 1.00 72.44 98 GLU A O 1
ATOM 796 N N . LEU A 1 99 ? 16.613 4.536 -14.728 1.00 59.69 99 LEU A N 1
ATOM 797 C CA . LEU A 1 99 ? 17.734 5.368 -15.143 1.00 59.69 99 LEU A CA 1
ATOM 798 C C . LEU A 1 99 ? 18.378 4.691 -16.359 1.00 59.69 99 LEU A C 1
ATOM 800 O O . LEU A 1 99 ? 19.102 3.715 -16.223 1.00 59.69 99 LEU A O 1
ATOM 804 N N . GLU A 1 100 ? 18.082 5.223 -17.541 1.00 53.22 100 GLU A N 1
ATOM 805 C CA . GLU A 1 100 ? 18.615 4.801 -18.841 1.00 53.22 100 GLU A CA 1
ATOM 806 C C . GLU A 1 100 ? 18.269 3.383 -19.336 1.00 53.22 100 GLU A C 1
ATOM 808 O O . GLU A 1 100 ? 18.234 2.385 -18.623 1.00 53.22 100 GLU A O 1
ATOM 813 N N . ASN A 1 101 ? 18.026 3.328 -20.649 1.00 51.38 101 ASN A N 1
ATOM 814 C CA . ASN A 1 101 ? 17.584 2.180 -21.434 1.00 51.38 101 ASN A CA 1
ATOM 815 C C . ASN A 1 101 ? 18.552 0.984 -21.350 1.00 51.38 101 ASN A C 1
ATOM 817 O O . ASN A 1 101 ? 19.289 0.696 -22.29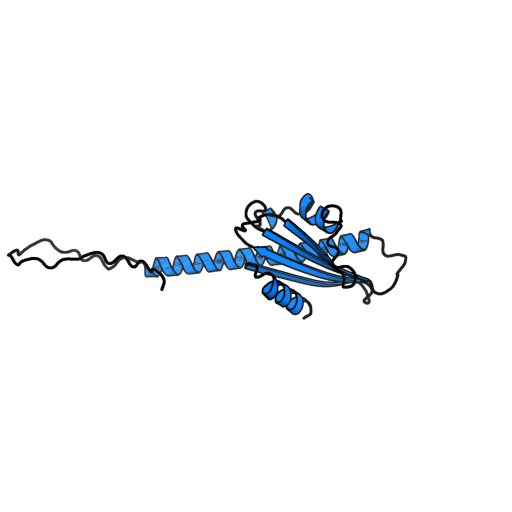7 1.00 51.38 101 ASN A O 1
ATOM 821 N N . THR A 1 102 ? 18.526 0.219 -20.263 1.00 47.44 102 THR A N 1
ATOM 822 C CA . THR A 1 102 ? 19.136 -1.108 -20.236 1.00 47.44 102 THR A CA 1
ATOM 823 C C . THR A 1 102 ? 18.201 -2.070 -20.965 1.00 47.44 102 THR A C 1
ATOM 825 O O . THR A 1 102 ? 17.270 -2.647 -20.410 1.00 47.44 102 THR A O 1
ATOM 828 N N . VAL A 1 103 ? 18.483 -2.258 -22.258 1.00 49.31 103 VAL A N 1
ATOM 829 C CA . VAL A 1 103 ? 17.755 -3.059 -23.271 1.00 49.31 103 VAL A CA 1
ATOM 830 C C . VAL A 1 103 ? 17.415 -4.511 -22.844 1.00 49.31 103 VAL A C 1
ATOM 832 O O . VAL A 1 103 ? 16.664 -5.195 -23.532 1.00 49.31 103 VAL A O 1
ATOM 835 N N . ASN A 1 104 ? 17.874 -4.981 -21.677 1.00 49.31 104 ASN A N 1
ATOM 836 C CA . ASN A 1 104 ? 17.610 -6.320 -21.137 1.00 49.31 104 ASN A CA 1
ATOM 837 C C . ASN A 1 104 ? 16.752 -6.365 -19.854 1.00 49.31 104 ASN A C 1
ATOM 839 O O . ASN A 1 104 ? 16.511 -7.451 -19.312 1.00 49.31 104 ASN A O 1
ATOM 843 N N . CYS A 1 105 ? 16.218 -5.238 -19.377 1.00 50.50 105 CYS A N 1
ATOM 844 C CA . CYS A 1 105 ? 15.265 -5.209 -18.267 1.00 50.50 105 CYS A CA 1
ATOM 845 C C . CYS A 1 105 ? 13.883 -5.690 -18.739 1.00 50.50 105 CYS A C 1
ATOM 847 O O . CYS A 1 105 ? 13.014 -4.943 -19.176 1.00 50.50 105 CYS A O 1
ATOM 849 N N . THR A 1 106 ? 13.671 -7.006 -18.681 1.00 64.56 106 THR A N 1
ATOM 850 C CA . THR A 1 106 ? 12.390 -7.626 -19.045 1.00 64.56 106 THR A CA 1
ATOM 851 C C . THR A 1 106 ? 11.283 -7.019 -18.173 1.00 64.56 106 THR A C 1
ATOM 853 O O . THR A 1 106 ? 11.419 -7.044 -16.954 1.00 64.56 106 THR A O 1
ATOM 856 N N . ARG A 1 107 ? 10.152 -6.563 -18.742 1.00 67.12 107 ARG A N 1
ATOM 857 C CA . ARG A 1 107 ? 8.959 -6.063 -17.999 1.00 67.12 107 ARG A CA 1
ATOM 858 C C . ARG A 1 107 ? 8.575 -6.920 -16.777 1.00 67.12 107 ARG A C 1
ATOM 860 O O . ARG A 1 107 ? 8.040 -6.422 -15.794 1.00 67.12 107 ARG A O 1
ATOM 867 N N . LYS A 1 108 ? 8.891 -8.220 -16.826 1.00 73.81 108 LYS A N 1
ATOM 868 C CA . LYS A 1 108 ? 8.765 -9.186 -15.725 1.00 73.81 108 LYS A CA 1
ATOM 869 C C . LYS A 1 108 ? 9.579 -8.823 -14.473 1.00 73.81 108 LYS A C 1
ATOM 871 O O . LYS A 1 108 ? 9.073 -9.011 -13.375 1.00 73.81 108 LYS A O 1
ATOM 876 N N . ARG A 1 109 ? 10.809 -8.320 -14.619 1.00 77.62 109 ARG A N 1
ATOM 877 C CA . ARG A 1 109 ? 11.693 -7.910 -13.513 1.00 77.62 109 ARG A CA 1
ATOM 878 C C . ARG A 1 109 ? 11.112 -6.710 -12.773 1.00 77.62 109 ARG A C 1
ATOM 880 O O . ARG A 1 109 ? 10.969 -6.775 -11.560 1.00 77.62 109 ARG A O 1
ATOM 887 N N . ILE A 1 110 ? 10.693 -5.680 -13.511 1.00 77.94 110 ILE A N 1
ATOM 888 C CA . ILE A 1 110 ? 10.033 -4.491 -12.950 1.00 77.94 110 ILE A CA 1
ATOM 889 C C . ILE A 1 110 ? 8.743 -4.901 -12.234 1.00 77.94 110 ILE A C 1
ATOM 891 O O . ILE A 1 110 ? 8.556 -4.572 -11.068 1.00 77.94 110 ILE A O 1
ATOM 895 N N . ALA A 1 111 ? 7.901 -5.715 -12.880 1.00 80.56 111 ALA A N 1
ATOM 896 C CA . ALA A 1 111 ? 6.679 -6.218 -12.260 1.00 80.56 111 ALA A CA 1
ATOM 897 C C . ALA A 1 111 ? 6.959 -7.025 -10.981 1.00 80.56 111 ALA A C 1
ATOM 899 O O . ALA A 1 111 ? 6.247 -6.872 -9.996 1.00 80.56 111 ALA A O 1
ATOM 900 N N . SER A 1 112 ? 7.993 -7.872 -10.969 1.00 85.06 112 SER A N 1
ATOM 901 C CA . SER A 1 112 ? 8.386 -8.618 -9.768 1.00 85.06 112 SER A CA 1
ATOM 902 C C . SER A 1 112 ? 8.846 -7.690 -8.648 1.00 85.06 112 SER A C 1
ATOM 904 O O . SER A 1 112 ? 8.464 -7.901 -7.503 1.00 85.06 112 SER A O 1
ATOM 906 N N . PHE A 1 113 ? 9.637 -6.666 -8.969 1.00 86.38 113 PHE A N 1
ATOM 907 C CA . PHE A 1 113 ? 10.148 -5.722 -7.980 1.00 86.38 113 PHE A CA 1
ATOM 908 C C . PHE A 1 113 ? 9.024 -4.875 -7.373 1.00 86.38 113 PHE A C 1
ATOM 910 O O . PHE A 1 113 ? 8.938 -4.748 -6.154 1.00 86.38 113 PHE A O 1
ATOM 917 N N . ILE A 1 114 ? 8.095 -4.402 -8.209 1.00 87.12 114 ILE A N 1
ATOM 918 C CA . ILE A 1 114 ? 6.889 -3.700 -7.759 1.00 87.12 114 ILE A CA 1
ATOM 919 C C . ILE A 1 114 ? 6.058 -4.582 -6.827 1.00 87.12 114 ILE A C 1
ATOM 921 O O . ILE A 1 114 ? 5.653 -4.134 -5.758 1.00 87.12 114 ILE A O 1
ATOM 925 N N . LYS A 1 115 ? 5.834 -5.851 -7.192 1.00 90.62 115 LYS A N 1
ATOM 926 C CA . LYS A 1 115 ? 5.091 -6.792 -6.342 1.00 90.62 115 LYS A CA 1
ATOM 927 C C . LYS A 1 115 ? 5.733 -6.951 -4.970 1.00 90.62 115 LYS A C 1
ATOM 929 O O . LYS A 1 115 ? 5.011 -6.929 -3.979 1.00 90.62 115 LYS A O 1
ATOM 934 N N . SER A 1 116 ? 7.058 -7.083 -4.911 1.00 91.38 116 SER A N 1
ATOM 935 C CA . SER A 1 116 ? 7.785 -7.143 -3.642 1.00 91.38 116 SER A CA 1
ATOM 936 C C . SER A 1 116 ? 7.560 -5.881 -2.808 1.00 91.38 116 SER A C 1
ATOM 938 O O . SER A 1 116 ? 7.148 -6.003 -1.662 1.00 91.38 116 SER A O 1
ATOM 940 N N . GLY A 1 117 ? 7.706 -4.686 -3.392 1.00 91.69 117 GLY A N 1
ATOM 941 C CA . GLY A 1 117 ? 7.468 -3.431 -2.666 1.00 91.69 117 GLY A CA 1
ATOM 942 C C . GLY A 1 117 ? 6.033 -3.280 -2.145 1.00 91.69 117 GLY A C 1
ATOM 943 O O . GLY A 1 117 ? 5.820 -2.844 -1.019 1.00 91.69 117 GLY A O 1
ATOM 944 N N . ILE A 1 118 ? 5.031 -3.713 -2.919 1.00 93.38 118 ILE A N 1
ATOM 945 C CA . ILE A 1 118 ? 3.628 -3.713 -2.468 1.00 93.38 118 ILE A CA 1
ATOM 946 C C . ILE A 1 118 ? 3.426 -4.659 -1.276 1.00 93.38 118 ILE A C 1
ATOM 948 O O . ILE A 1 118 ? 2.700 -4.322 -0.339 1.00 93.38 118 ILE A O 1
ATOM 952 N N . VAL A 1 119 ? 4.048 -5.842 -1.309 1.00 94.75 119 VAL A N 1
ATOM 953 C CA . VAL A 1 119 ? 3.958 -6.832 -0.226 1.00 94.75 119 VAL A CA 1
ATOM 954 C C . VAL A 1 119 ? 4.611 -6.317 1.058 1.00 94.75 119 VAL A C 1
ATOM 956 O O . VAL A 1 119 ? 4.039 -6.532 2.129 1.00 94.75 119 VAL A O 1
ATOM 959 N N . GLU A 1 120 ? 5.738 -5.607 0.966 1.00 95.06 120 GLU A N 1
ATOM 960 C CA . GLU A 1 120 ? 6.366 -4.947 2.122 1.00 95.06 120 GLU A CA 1
ATOM 961 C C . GLU A 1 120 ? 5.407 -3.928 2.753 1.00 95.06 120 GLU A C 1
ATOM 963 O O . GLU A 1 120 ? 5.025 -4.086 3.912 1.00 95.06 120 GLU A O 1
ATOM 968 N N . CYS A 1 121 ? 4.850 -2.995 1.967 1.00 94.25 121 CYS A N 1
ATOM 969 C CA . CYS A 1 121 ? 3.887 -2.015 2.491 1.00 94.25 121 CYS A CA 1
ATOM 970 C C . CYS A 1 121 ? 2.651 -2.663 3.140 1.00 94.25 121 CYS A C 1
ATOM 972 O O . CYS A 1 121 ? 2.102 -2.138 4.113 1.00 94.25 121 CYS A O 1
ATOM 974 N N . CYS A 1 122 ? 2.180 -3.788 2.593 1.00 94.75 122 CYS A N 1
ATOM 975 C CA . CYS A 1 122 ? 1.059 -4.544 3.150 1.00 94.75 122 CYS A CA 1
ATOM 976 C C . CYS A 1 122 ? 1.429 -5.228 4.477 1.00 94.75 122 CYS A C 1
ATOM 978 O O . CYS A 1 122 ? 0.592 -5.328 5.380 1.00 94.75 122 CYS A O 1
ATOM 980 N N . THR A 1 123 ? 2.673 -5.686 4.612 1.00 95.50 123 THR A N 1
ATOM 981 C CA . THR A 1 123 ? 3.196 -6.275 5.849 1.00 95.50 123 THR A CA 1
ATOM 982 C C . THR A 1 123 ? 3.280 -5.220 6.945 1.00 95.50 123 THR A C 1
ATOM 984 O O . THR A 1 123 ? 2.695 -5.431 8.010 1.00 95.50 123 THR A O 1
ATOM 987 N N . ASP A 1 124 ? 3.842 -4.050 6.646 1.00 94.19 124 ASP A N 1
ATOM 988 C CA . ASP A 1 124 ? 3.885 -2.913 7.574 1.00 94.19 124 ASP A CA 1
ATOM 989 C C . ASP A 1 124 ? 2.474 -2.490 8.003 1.00 94.19 124 ASP A C 1
ATOM 991 O O . ASP A 1 124 ? 2.180 -2.329 9.189 1.00 94.19 124 ASP A O 1
ATOM 995 N N . LEU A 1 125 ? 1.536 -2.417 7.049 1.00 94.62 125 LEU A N 1
ATOM 996 C CA . LEU A 1 125 ? 0.139 -2.084 7.337 1.00 94.62 125 LEU A CA 1
ATOM 997 C C . LEU A 1 125 ? -0.471 -3.071 8.336 1.00 94.62 125 LEU A C 1
ATOM 999 O O . LEU A 1 125 ? -1.202 -2.682 9.250 1.00 94.62 125 LEU A O 1
ATOM 1003 N N . LYS A 1 126 ? -0.205 -4.368 8.162 1.00 94.94 126 LYS A N 1
ATOM 1004 C CA . LYS A 1 126 ? -0.729 -5.414 9.045 1.00 94.94 126 LYS A CA 1
ATOM 1005 C C . LYS A 1 126 ? -0.216 -5.241 10.471 1.00 94.94 126 LYS A C 1
ATOM 1007 O O . LYS A 1 126 ? -0.967 -5.530 11.411 1.00 94.94 126 LYS A O 1
ATOM 1012 N N . GLU A 1 127 ? 1.031 -4.820 10.642 1.00 93.25 127 GLU A N 1
ATOM 1013 C CA . GLU A 1 127 ? 1.622 -4.543 11.950 1.00 93.25 127 GLU A CA 1
ATOM 1014 C C . GLU A 1 127 ? 1.001 -3.301 12.586 1.00 93.25 127 GLU A C 1
ATOM 1016 O O . GLU A 1 127 ? 0.479 -3.394 13.702 1.00 93.25 127 GLU A O 1
ATOM 1021 N N . GLU A 1 128 ? 0.900 -2.206 11.839 1.00 91.69 128 GLU A N 1
ATOM 1022 C CA . GLU A 1 128 ? 0.272 -0.963 12.293 1.00 91.69 128 GLU A CA 1
ATOM 1023 C C . GLU A 1 128 ? -1.198 -1.170 12.692 1.00 91.69 128 GLU A C 1
ATOM 1025 O O . GLU A 1 128 ? -1.625 -0.835 13.801 1.00 91.69 128 GLU A O 1
ATOM 1030 N N . VAL A 1 129 ? -1.984 -1.868 11.864 1.00 90.00 129 VAL A N 1
ATOM 1031 C CA . VAL A 1 129 ? -3.384 -2.203 12.175 1.00 90.00 129 VAL A CA 1
ATOM 1032 C C . VAL A 1 129 ? -3.498 -3.023 13.465 1.00 90.00 129 VAL A C 1
ATOM 1034 O O . VAL A 1 129 ? -4.461 -2.845 14.229 1.00 90.00 129 VAL A O 1
ATOM 1037 N N . LYS A 1 130 ? -2.555 -3.939 13.724 1.00 90.31 130 LYS A N 1
ATOM 1038 C CA . LYS A 1 130 ? -2.512 -4.716 14.972 1.00 90.31 130 LYS A CA 1
ATOM 1039 C C . LYS A 1 130 ? -2.156 -3.827 16.161 1.00 90.31 130 LYS A C 1
ATOM 1041 O O . LYS A 1 130 ? -2.797 -3.977 17.205 1.00 90.31 130 LYS A O 1
ATOM 1046 N N . MET A 1 131 ? -1.191 -2.924 16.015 1.00 87.50 131 MET A N 1
ATOM 1047 C CA . MET A 1 131 ? -0.776 -1.997 17.068 1.00 87.50 131 MET A CA 1
ATOM 1048 C C . MET A 1 131 ? -1.920 -1.066 17.468 1.00 87.50 131 MET A C 1
ATOM 1050 O O . MET A 1 131 ? -2.356 -1.111 18.621 1.00 87.50 131 MET A O 1
ATOM 1054 N N . THR A 1 132 ? -2.562 -0.394 16.508 1.00 84.12 132 THR A N 1
ATOM 1055 C CA . THR A 1 132 ? -3.724 0.468 16.787 1.00 84.12 132 THR A CA 1
ATOM 1056 C C . THR A 1 132 ? -4.872 -0.298 17.465 1.00 84.12 132 THR A C 1
ATOM 1058 O O . THR A 1 132 ? -5.620 0.245 18.281 1.00 84.12 132 THR A O 1
ATOM 1061 N N . ARG A 1 133 ? -5.071 -1.586 17.134 1.00 81.50 133 ARG A N 1
ATOM 1062 C CA . ARG A 1 133 ? -6.089 -2.430 17.793 1.00 81.50 133 ARG A CA 1
ATOM 1063 C C . ARG A 1 133 ? -5.738 -2.721 19.254 1.00 81.50 133 ARG A C 1
ATOM 1065 O O . ARG A 1 133 ? -6.648 -2.735 20.082 1.00 81.50 133 ARG A O 1
ATOM 1072 N N . LYS A 1 134 ? -4.465 -2.976 19.569 1.00 80.25 134 LYS A N 1
ATOM 1073 C CA . LYS A 1 134 ? -4.004 -3.212 20.948 1.00 80.25 134 LYS A CA 1
ATOM 1074 C C . LYS A 1 134 ? -4.164 -1.957 21.800 1.00 80.25 134 LYS A C 1
ATOM 1076 O O . LYS A 1 134 ? -4.749 -2.038 22.875 1.00 80.25 134 LYS A O 1
ATOM 1081 N N . GLU A 1 135 ? -3.741 -0.807 21.287 1.00 80.75 135 GLU A N 1
ATOM 1082 C CA . GLU A 1 135 ? -3.852 0.483 21.981 1.00 80.75 135 GLU A CA 1
ATOM 1083 C C . GLU A 1 135 ? -5.304 0.829 22.314 1.00 80.75 135 GLU A C 1
ATOM 1085 O O . GLU A 1 135 ? -5.630 1.169 23.452 1.00 80.75 135 GLU A O 1
ATOM 1090 N N . ARG A 1 136 ? -6.219 0.646 21.351 1.00 76.88 136 ARG A N 1
ATOM 1091 C CA . ARG A 1 136 ? -7.656 0.858 21.585 1.00 76.88 136 ARG A CA 1
ATOM 1092 C C . ARG A 1 136 ? -8.222 -0.065 22.666 1.00 76.88 136 ARG A C 1
ATOM 1094 O O . ARG A 1 136 ? -9.057 0.379 23.450 1.00 76.88 136 ARG A O 1
ATOM 1101 N N . LYS A 1 137 ? -7.789 -1.329 22.719 1.00 77.81 137 LYS A N 1
ATOM 1102 C CA . LYS A 1 137 ? -8.210 -2.267 23.774 1.00 77.81 137 LYS A CA 1
ATOM 1103 C C . LYS A 1 137 ? -7.682 -1.842 25.144 1.00 77.81 137 LYS A C 1
ATOM 1105 O O . LYS A 1 137 ? -8.466 -1.779 26.085 1.00 77.81 137 LYS A O 1
ATOM 1110 N N . ALA A 1 138 ? -6.404 -1.477 25.234 1.00 79.94 138 ALA A N 1
ATOM 1111 C CA . ALA A 1 138 ? -5.792 -1.015 26.479 1.00 79.94 138 ALA A CA 1
ATOM 1112 C C . ALA A 1 138 ? -6.492 0.239 27.032 1.00 79.94 138 ALA A C 1
ATOM 1114 O O . ALA A 1 138 ? -6.796 0.306 28.224 1.00 79.94 138 ALA A O 1
ATOM 1115 N N . LEU A 1 139 ? -6.832 1.198 26.164 1.00 75.38 139 LEU A N 1
ATOM 1116 C CA . LEU A 1 139 ? -7.579 2.392 26.562 1.00 75.38 139 LEU A CA 1
ATOM 1117 C C . LEU A 1 139 ? -8.978 2.040 27.097 1.00 75.38 139 LEU A C 1
ATOM 1119 O O . LEU A 1 139 ? -9.396 2.563 28.128 1.00 75.38 139 LEU A O 1
ATOM 1123 N N . GLN A 1 140 ? -9.693 1.125 26.435 1.00 72.94 140 GLN A N 1
ATOM 1124 C CA . GLN A 1 140 ? -11.017 0.674 26.885 1.00 72.94 140 GLN A CA 1
ATOM 1125 C C . GLN A 1 140 ? -10.964 -0.064 28.227 1.00 72.94 140 GLN A C 1
ATOM 1127 O O . GLN A 1 140 ? -11.845 0.121 29.067 1.00 72.94 140 GLN A O 1
ATOM 1132 N N . GLU A 1 141 ? -9.938 -0.882 28.452 1.00 76.38 141 GLU A N 1
ATOM 1133 C CA . GLU A 1 141 ? -9.710 -1.539 29.739 1.00 76.38 141 GLU A CA 1
ATOM 1134 C C . GLU A 1 141 ? -9.385 -0.527 30.845 1.00 76.38 141 GLU A C 1
ATOM 1136 O O . GLU A 1 141 ? -9.890 -0.664 31.958 1.00 76.38 141 GLU A O 1
ATOM 1141 N N . GLY A 1 142 ? -8.613 0.520 30.539 1.00 71.94 142 GLY A N 1
ATOM 1142 C CA . GLY A 1 142 ? -8.357 1.632 31.458 1.00 71.94 142 GLY A CA 1
ATOM 1143 C C . GLY A 1 142 ? -9.636 2.372 31.860 1.00 71.94 142 GLY A C 1
ATOM 1144 O O . GLY A 1 142 ? -9.888 2.564 33.047 1.00 71.94 142 GLY A O 1
ATOM 1145 N N . VAL A 1 143 ? -10.495 2.708 30.892 1.00 71.50 143 VAL A N 1
ATOM 1146 C CA . VAL A 1 143 ? -11.790 3.361 31.160 1.00 71.50 143 VAL A CA 1
ATOM 1147 C C . VAL A 1 143 ? -12.711 2.468 31.995 1.00 71.50 143 VAL A C 1
ATOM 1149 O O . VAL A 1 143 ? -13.343 2.952 32.929 1.00 71.50 143 VAL A O 1
ATOM 1152 N N . ARG A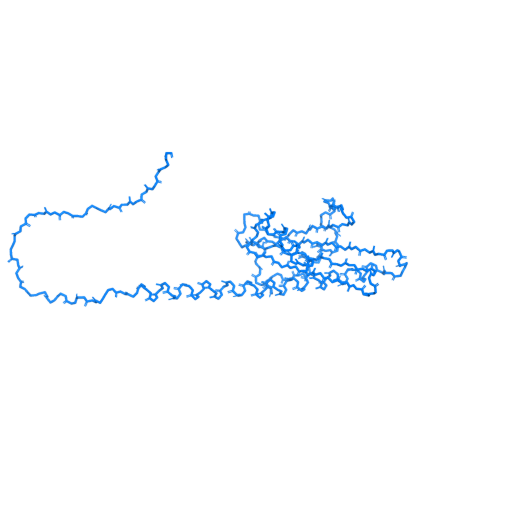 1 144 ? -12.759 1.156 31.727 1.00 66.69 144 ARG A N 1
ATOM 1153 C CA . ARG A 1 144 ? -13.545 0.207 32.540 1.00 66.69 144 ARG A CA 1
ATOM 1154 C C . ARG A 1 144 ? -13.067 0.131 33.988 1.00 66.69 144 ARG A C 1
ATOM 1156 O O . ARG A 1 144 ? -13.897 0.046 34.882 1.00 66.69 144 ARG A O 1
ATOM 1163 N N . LYS A 1 145 ? -11.755 0.198 34.227 1.00 66.81 145 LYS A N 1
ATOM 1164 C CA . LYS A 1 145 ? -11.182 0.232 35.585 1.00 66.81 145 LYS A CA 1
ATOM 1165 C C . LYS A 1 145 ? -11.491 1.534 36.331 1.00 66.81 145 LYS A C 1
ATOM 1167 O O . LYS A 1 145 ? -11.550 1.518 37.553 1.00 66.81 145 LYS A O 1
ATOM 1172 N N . LEU A 1 146 ? -11.701 2.639 35.616 1.00 59.56 146 LEU A N 1
ATOM 1173 C CA . LEU A 1 146 ? -12.159 3.905 36.202 1.00 59.56 146 LEU A CA 1
ATOM 1174 C C . LEU A 1 146 ? -13.676 3.933 36.447 1.00 59.56 146 LEU A C 1
ATOM 1176 O O . LEU A 1 146 ? -14.137 4.712 37.271 1.00 59.56 146 LEU A O 1
ATOM 1180 N N . HIS A 1 147 ? -14.446 3.085 35.760 1.00 54.81 147 HIS A N 1
ATOM 1181 C CA . HIS A 1 147 ? -15.896 2.945 35.928 1.00 54.81 147 HIS A CA 1
ATOM 1182 C C . HIS A 1 147 ? -16.281 1.838 36.929 1.00 54.81 147 HIS A C 1
ATOM 1184 O O . HIS A 1 147 ? -17.358 1.257 36.823 1.00 54.81 147 HIS A O 1
ATOM 1190 N N . VAL A 1 148 ? -15.394 1.514 37.878 1.00 55.12 148 VAL A N 1
ATOM 1191 C CA . VAL A 1 148 ? -15.729 0.651 39.019 1.00 55.12 148 VAL A CA 1
ATOM 1192 C C . VAL A 1 148 ? -16.717 1.408 39.906 1.00 55.12 148 VAL A C 1
ATOM 1194 O O . VAL A 1 148 ? -16.461 2.554 40.274 1.00 55.12 148 VAL A O 1
ATOM 1197 N N . ASP A 1 149 ? -17.849 0.761 40.183 1.00 51.91 149 ASP A N 1
ATOM 1198 C CA . ASP A 1 149 ? -18.997 1.294 40.917 1.00 51.91 149 ASP A CA 1
ATOM 1199 C C . ASP A 1 149 ? -18.591 2.042 42.203 1.00 51.91 149 ASP A C 1
ATOM 1201 O O . ASP A 1 149 ? -17.639 1.628 42.880 1.00 51.91 149 ASP A O 1
ATOM 1205 N N . PRO A 1 150 ? -19.311 3.117 42.593 1.00 48.81 150 PRO A N 1
ATOM 1206 C CA . PRO A 1 150 ? -19.123 3.710 43.912 1.00 48.81 150 PRO A CA 1
ATOM 1207 C C . PRO A 1 150 ? -19.276 2.608 44.972 1.00 48.81 150 PRO A C 1
ATOM 1209 O O . PRO A 1 150 ? -20.135 1.735 44.806 1.00 48.81 150 PRO A O 1
ATOM 1212 N N . PRO A 1 151 ? -18.462 2.609 46.047 1.00 46.56 151 PRO A N 1
ATOM 1213 C CA . PRO A 1 151 ? -18.585 1.606 47.094 1.00 46.56 151 PRO A CA 1
ATOM 1214 C C . PRO A 1 151 ? -20.037 1.595 47.556 1.00 46.56 151 PRO A C 1
ATOM 1216 O O . PRO A 1 15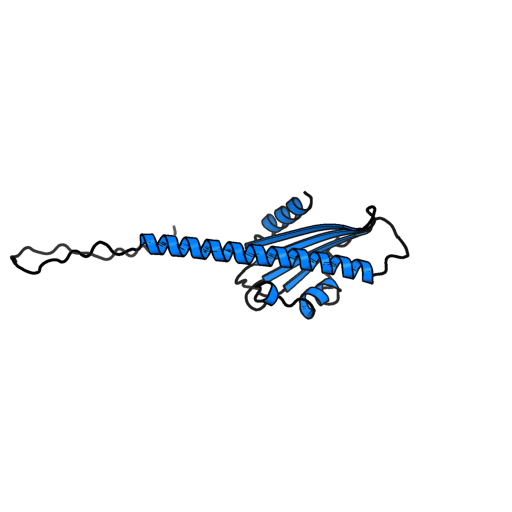1 ? -20.580 2.633 47.933 1.00 46.56 151 PRO A O 1
ATOM 1219 N N . GLY A 1 152 ? -20.680 0.433 47.430 1.00 46.44 152 GLY A N 1
ATOM 1220 C CA . GLY A 1 152 ? -22.076 0.261 47.787 1.00 46.44 152 GLY A CA 1
ATOM 1221 C C . GLY A 1 152 ? -22.283 0.688 49.232 1.00 46.44 152 GLY A C 1
ATOM 1222 O O . GLY A 1 152 ? -21.945 -0.055 50.153 1.00 46.44 152 GLY A O 1
ATOM 1223 N N . ASN A 1 153 ? -22.851 1.878 49.427 1.00 42.66 153 ASN A N 1
ATOM 1224 C CA . ASN A 1 153 ? -23.467 2.239 50.687 1.00 42.66 153 ASN A CA 1
ATOM 1225 C C . ASN A 1 153 ? -24.626 1.262 50.874 1.00 42.66 153 ASN A C 1
ATOM 1227 O O . ASN A 1 153 ? -25.694 1.421 50.282 1.00 42.66 153 ASN A O 1
ATOM 1231 N N . LYS A 1 154 ? -24.406 0.230 51.691 1.00 42.44 154 LYS A N 1
ATOM 1232 C CA . LYS A 1 154 ? -25.501 -0.417 52.403 1.00 42.44 154 LYS A CA 1
ATOM 1233 C C . LYS A 1 154 ? -26.111 0.666 53.282 1.00 42.44 154 LYS A C 1
ATOM 1235 O O . LYS A 1 154 ? -25.568 1.010 54.324 1.00 42.44 154 LYS A O 1
ATOM 1240 N N . ILE A 1 155 ? -27.177 1.281 52.787 1.00 43.75 155 ILE A N 1
ATOM 1241 C CA . ILE A 1 155 ? -28.076 2.059 53.623 1.00 43.75 155 ILE A CA 1
ATOM 1242 C C . ILE A 1 155 ? -28.839 1.002 54.410 1.00 43.75 155 ILE A C 1
ATOM 1244 O O . ILE A 1 155 ? -29.740 0.355 53.874 1.00 43.75 155 ILE A O 1
ATOM 1248 N N . ASP A 1 156 ? -28.389 0.757 55.639 1.00 38.62 156 ASP A N 1
ATOM 1249 C CA . ASP A 1 156 ? -29.156 -0.002 56.614 1.00 38.62 156 ASP A CA 1
ATOM 1250 C C . ASP A 1 156 ? -30.470 0.753 56.809 1.00 38.62 156 ASP A C 1
ATOM 1252 O O . ASP A 1 156 ? -30.513 1.893 57.273 1.00 38.62 156 ASP A O 1
ATOM 1256 N N . ASN A 1 157 ? -31.535 0.138 56.309 1.00 39.00 157 ASN A N 1
ATOM 1257 C CA . ASN A 1 157 ? -32.854 0.726 56.208 1.00 39.00 157 ASN A CA 1
ATOM 1258 C C . ASN A 1 157 ? -33.577 0.538 57.540 1.00 39.00 157 ASN A C 1
ATOM 1260 O O . ASN A 1 157 ? -34.599 -0.130 57.601 1.00 39.00 157 ASN A O 1
ATOM 1264 N N . ASP A 1 158 ? -33.017 1.109 58.601 1.00 40.69 158 ASP A N 1
ATOM 1265 C CA . ASP A 1 158 ? -33.704 1.260 59.866 1.00 40.69 158 ASP A CA 1
ATOM 1266 C C . ASP A 1 158 ? -33.570 2.708 60.328 1.00 40.69 158 ASP A C 1
ATOM 1268 O O . ASP A 1 158 ? -32.486 3.217 60.610 1.00 40.69 158 ASP A O 1
ATOM 1272 N N . ASN A 1 159 ? -34.748 3.302 60.502 1.00 39.53 159 ASN A N 1
ATOM 1273 C CA . ASN A 1 159 ? -35.048 4.433 61.364 1.00 39.53 159 ASN A CA 1
ATOM 1274 C C . ASN A 1 159 ? -35.010 5.861 60.760 1.00 39.53 159 ASN A C 1
ATOM 1276 O O . ASN A 1 159 ? -33.975 6.397 60.375 1.00 39.53 159 ASN A O 1
ATOM 1280 N N . TRP A 1 160 ? -36.194 6.491 60.861 1.00 32.91 160 TRP A N 1
ATOM 1281 C CA . TRP A 1 160 ? -36.539 7.925 60.796 1.00 32.91 160 TRP A CA 1
ATOM 1282 C C . TRP A 1 160 ? -36.996 8.527 59.453 1.00 32.91 160 TRP A C 1
ATOM 1284 O O . TRP A 1 160 ? -36.252 9.178 58.729 1.00 32.91 160 TRP A O 1
ATOM 1294 N N . LEU A 1 161 ? -38.312 8.455 59.225 1.00 33.12 161 LEU A N 1
ATOM 1295 C CA . LEU A 1 161 ? -39.090 9.616 58.761 1.00 33.12 161 LEU A CA 1
ATOM 1296 C C . LEU A 1 161 ? -39.350 10.525 59.986 1.00 33.12 161 LEU A C 1
ATOM 1298 O O . LEU A 1 161 ? -39.563 9.983 61.074 1.00 33.12 161 LEU A O 1
ATOM 1302 N N . PRO A 1 162 ? -39.350 11.871 59.856 1.00 42.34 162 PRO A N 1
ATOM 1303 C CA . PRO A 1 162 ? -40.485 12.531 59.204 1.00 42.34 162 PRO A CA 1
ATOM 1304 C C . PRO A 1 162 ? -40.178 13.786 58.359 1.00 42.34 162 PRO A C 1
ATOM 1306 O O . PRO A 1 162 ? -39.280 14.568 58.644 1.00 42.34 162 PRO A O 1
ATOM 1309 N N . ASN A 1 163 ? -41.045 13.980 57.359 1.00 38.84 163 ASN A N 1
ATOM 1310 C CA . ASN A 1 163 ? -41.541 15.240 56.788 1.00 38.84 163 ASN A CA 1
ATOM 1311 C C . ASN A 1 163 ? -40.566 16.411 56.574 1.00 38.84 163 ASN A C 1
ATOM 1313 O O . ASN A 1 163 ? -40.313 17.179 57.494 1.00 38.84 163 ASN A O 1
ATOM 1317 N N . ALA A 1 164 ? -40.257 16.705 55.309 1.00 34.34 164 ALA A N 1
ATOM 1318 C CA . ALA A 1 164 ? -40.266 18.078 54.802 1.00 34.34 164 ALA A CA 1
ATOM 1319 C C . ALA A 1 164 ? -40.308 18.090 53.269 1.00 34.34 164 ALA A C 1
ATOM 1321 O O . ALA A 1 164 ? -39.825 17.189 52.593 1.00 34.34 164 ALA A O 1
ATOM 1322 N N . MET A 1 165 ? -40.960 19.125 52.762 1.00 31.95 165 MET A N 1
ATOM 1323 C CA . MET A 1 165 ? -41.386 19.362 51.392 1.00 31.95 165 MET A CA 1
ATOM 1324 C C . MET A 1 165 ? -40.251 19.374 50.360 1.00 31.95 165 MET A C 1
ATOM 1326 O O . MET A 1 165 ? -39.099 19.673 50.661 1.00 31.95 165 MET A O 1
ATOM 1330 N N . GLY A 1 166 ? -40.631 19.032 49.128 1.00 39.22 166 GLY A N 1
ATOM 1331 C CA . GLY A 1 166 ? -39.733 18.693 48.040 1.00 39.22 166 GLY A CA 1
ATOM 1332 C C . GLY A 1 166 ? -38.780 19.784 47.570 1.00 39.22 166 GLY A C 1
ATOM 1333 O O . GLY A 1 166 ? -39.096 20.968 47.551 1.00 39.22 166 GLY A O 1
ATOM 1334 N N . VAL A 1 167 ? -37.636 19.314 47.082 1.00 31.70 167 VAL A N 1
ATOM 1335 C CA . VAL A 1 167 ? -36.763 20.003 46.134 1.00 31.70 167 VAL A CA 1
ATOM 1336 C C . VAL A 1 167 ? -36.197 18.913 45.220 1.00 31.70 167 VAL A C 1
ATOM 1338 O O . VAL A 1 167 ? -35.767 17.862 45.691 1.00 31.70 167 VAL A O 1
ATOM 1341 N N . GLY A 1 168 ? -36.359 19.108 43.912 1.00 30.84 168 GLY A N 1
ATOM 1342 C CA . GLY A 1 168 ? -36.360 18.037 42.918 1.00 30.84 168 GLY A CA 1
ATOM 1343 C C . GLY A 1 168 ? -35.010 17.645 42.335 1.00 30.84 168 GLY A C 1
ATOM 1344 O O . GLY A 1 168 ? -33.969 18.024 42.845 1.00 30.84 168 GLY A O 1
ATOM 1345 N N . TRP A 1 169 ? -35.073 16.933 41.208 1.00 31.22 169 TRP A N 1
ATOM 1346 C CA . TRP A 1 169 ? -33.992 16.803 40.232 1.00 31.22 169 TRP A CA 1
ATOM 1347 C C . TRP A 1 169 ? -34.616 16.752 38.832 1.00 31.22 169 TRP A C 1
ATOM 1349 O O . TRP A 1 169 ? -35.209 15.753 38.430 1.00 31.22 169 TRP A O 1
ATOM 1359 N N . VAL A 1 170 ? -34.522 17.863 38.099 1.00 34.56 170 VAL A N 1
ATOM 1360 C CA . VAL A 1 170 ? -34.774 17.904 36.654 1.00 34.56 170 VAL A CA 1
ATOM 1361 C C . VAL A 1 170 ? -33.482 17.466 35.972 1.00 34.56 170 VAL A C 1
ATOM 1363 O O . VAL A 1 170 ? -32.431 18.074 36.163 1.00 34.56 170 VAL A O 1
ATOM 1366 N N . ASN A 1 171 ? -33.560 16.387 35.195 1.00 37.59 171 ASN A N 1
ATOM 1367 C CA . ASN A 1 171 ? -32.459 15.876 34.385 1.00 37.59 171 ASN A CA 1
ATOM 1368 C C . ASN A 1 171 ? -32.015 16.928 33.357 1.00 37.59 171 ASN A C 1
ATOM 1370 O O . ASN A 1 171 ? -32.706 17.157 32.363 1.00 37.59 171 ASN A O 1
ATOM 1374 N N . ASN A 1 172 ? -30.841 17.529 33.563 1.00 35.34 172 ASN A N 1
ATOM 1375 C CA . ASN A 1 172 ? -30.204 18.386 32.568 1.00 35.34 172 ASN A CA 1
ATOM 1376 C C . ASN A 1 172 ? -29.586 17.528 31.456 1.00 35.34 172 ASN A C 1
ATOM 1378 O O . ASN A 1 172 ? -28.492 16.977 31.574 1.00 35.34 172 ASN A O 1
ATOM 1382 N N . ARG A 1 173 ? -30.334 17.428 30.356 1.00 31.41 173 ARG A N 1
ATOM 1383 C CA . ARG A 1 173 ? -29.897 16.958 29.044 1.00 31.41 173 ARG A CA 1
ATOM 1384 C C . ARG A 1 173 ? -29.155 18.114 28.360 1.00 31.41 173 ARG A C 1
ATOM 1386 O O . ARG A 1 173 ? -29.778 19.088 27.956 1.00 31.41 173 ARG A O 1
ATOM 1393 N N . LEU A 1 174 ? -27.833 18.011 28.234 1.00 31.48 174 LEU A N 1
ATOM 1394 C CA . LEU A 1 174 ? -27.035 18.923 27.410 1.00 31.48 174 LEU A CA 1
ATOM 1395 C C . LEU A 1 174 ? -27.240 18.575 25.928 1.00 31.48 174 LEU A C 1
ATOM 1397 O O . LEU A 1 174 ? -26.671 17.607 25.427 1.00 31.48 174 LEU A O 1
ATOM 1401 N N . THR A 1 175 ? -28.049 19.365 25.228 1.00 34.56 175 THR A N 1
ATOM 1402 C CA . THR A 1 175 ? -28.025 19.471 23.763 1.00 34.56 175 THR A CA 1
ATOM 1403 C C . THR A 1 175 ? -27.428 20.823 23.393 1.00 34.56 175 THR A C 1
ATOM 1405 O O . THR A 1 175 ? -27.966 21.859 23.770 1.00 34.56 175 THR A O 1
ATOM 1408 N N . PHE A 1 176 ? -26.305 20.803 22.675 1.00 30.50 176 PHE A N 1
ATOM 1409 C CA . PHE A 1 176 ? -25.728 21.978 22.026 1.00 30.50 176 PHE A CA 1
ATOM 1410 C C . PHE A 1 176 ? -26.492 22.253 20.724 1.00 30.50 176 PHE A C 1
ATOM 1412 O O . PHE A 1 176 ? -26.438 21.436 19.805 1.00 30.50 176 PHE A O 1
ATOM 1419 N N . GLU A 1 177 ? -27.155 23.405 20.631 1.00 32.44 177 GLU A N 1
ATOM 1420 C CA . GLU A 1 177 ? -27.527 24.022 19.354 1.00 32.44 177 GLU A CA 1
ATOM 1421 C C . GLU A 1 177 ? -26.622 25.230 19.085 1.00 32.44 177 GLU A C 1
ATOM 1423 O O . GLU A 1 177 ? -26.198 25.935 20.002 1.00 32.44 177 GLU A O 1
ATOM 1428 N N . LYS A 1 178 ? -26.272 25.392 17.807 1.00 36.53 178 LYS A N 1
ATOM 1429 C CA . LYS A 1 178 ? -25.362 26.405 17.266 1.00 36.53 178 LYS A CA 1
ATOM 1430 C C . LYS A 1 178 ? -26.010 27.792 17.259 1.00 36.53 178 LYS A C 1
ATOM 1432 O O . LYS A 1 178 ? -27.165 27.916 16.863 1.00 36.53 178 LYS A O 1
ATOM 1437 N N . GLY A 1 179 ? -25.208 28.808 17.572 1.00 37.41 179 GLY A N 1
ATOM 1438 C CA . GLY A 1 179 ? -25.331 30.176 17.065 1.00 37.41 179 GLY A CA 1
ATOM 1439 C C . GLY A 1 179 ? -24.080 30.507 16.270 1.00 37.41 179 GLY A C 1
ATOM 1440 O O . GLY A 1 179 ? -22.994 30.092 16.739 1.00 37.41 179 GLY A O 1
#

Secondary structure (DSSP, 8-state):
-HHHHHHHHHHHHH--SEEEEEEEEETTTTEEEEEEEEEETT-SS-EEEEEEEETTEE-TT-TTTSHHHHIIIII--GGGGT--TTT-EEEEEEEEEE-S--TT--HHHHHHHHHHHHHHHHHHHHHHHHHHHHHHHHHHHHHHHHT-----------S--------------------

Radius of gyration: 27.24 Å; chains: 1; bounding box: 65×42×85 Å

Organism: NCBI:txid261450

Sequence (179 aa):
TSEDYLCQVLSLELRPDIVTAFDARHGDNDLNLQVGLAFWRKSREPGVKTFRLLETSPLCYEEGADAETIFALKQINWEDYNVNVQRDRVCLFVKATELENTVNCTRKRIASFIKSGIVECCTDLKEEVKMTRKERKALQEGVRKLHVDPPGNKIDNDNWLPNAMGVGWVNNRLTFEKG

Foldseek 3Di:
DVQVVVQVVCCVPPVAPDKGKDWDADPPRQKIKIKIKGKHFQDPDFAEAEWEDEPNDTPPDPTPPDLLNCCRPPVDPLVVLVDDRVGMYMYMYMYMYGDDCPVPCPPVNVSVVRSVRVVVRSNVSSVVVVVVVVVVVVVVVVVVVVVDDDPDPPPVPDDDDDDDDDDDDDDDDDDDDDD

pLDDT: mean 73.89, std 20.95, range [30.5, 96.0]